Protein AF-A0A846HQY9-F1 (afdb_monomer)

Nearest PDB structures (foldseek):
  3o9x-assembly1_A  TM=7.719E-01  e=2.933E-03  Escherichia coli K-12
  3ga8-assembly1_A  TM=7.319E-01  e=1.363E-02  Escherichia coli K-12
  3hi2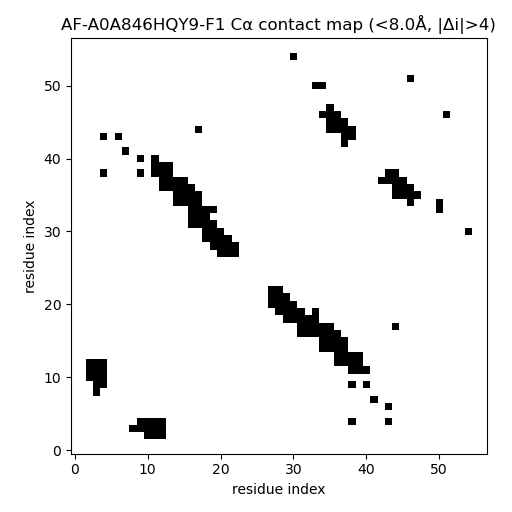-assembly2_C  TM=6.304E-01  e=1.407E-01  Escherichia coli K-12
  2kz8-assembly1_A  TM=5.75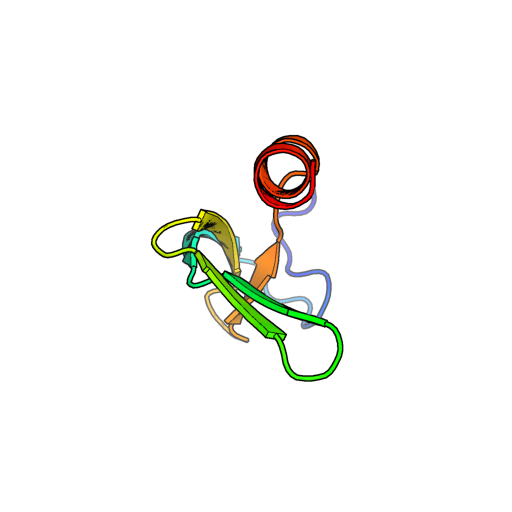9E-01  e=3.998E-01  Escherichia coli K-12
  5ue8-assembly2_B  TM=3.524E-01  e=5.612E+00  Rattus norvegicus

Foldseek 3Di:
DQCADPPPRHNHWAWFFDWDWDDDPPDIDTDGRQIWTAGPPPGDTGHDPVSVVVVVD

pLDDT: mean 93.28, std 8.74, range [50.25, 98.06]

Sequence (57 aa):
MSSNCQFCGHAHVTPTTARYIHQQGDELLIVEEVPCLRCDYCGEEYFDISTLKKIET

Solvent-accessible surface area (backbone atoms only — not comparable to full-atom values): 3604 Å² total; per-residue (Å²): 131,76,55,40,32,90,84,82,62,48,66,50,54,44,83,48,64,40,73,47,77,48,75,60,90,96,45,75,49,78,43,73,72,40,68,27,34,30,21,83,82,84,61,54,74,48,68,51,69,74,58,52,45,72,75,79,107

Structure (mmCIF, N/CA/C/O backbone):
data_AF-A0A846HQY9-F1
#
_entry.id   AF-A0A846HQY9-F1
#
loop_
_atom_site.group_PDB
_atom_site.id
_atom_site.type_symbol
_atom_site.label_atom_id
_atom_site.label_alt_id
_atom_site.label_comp_id
_atom_site.label_asym_id
_atom_site.label_entity_id
_atom_site.label_seq_id
_atom_site.pdbx_PDB_ins_code
_atom_site.Cartn_x
_atom_site.Cartn_y
_atom_site.Cartn_z
_atom_site.occupancy
_atom_site.B_iso_or_equiv
_atom_site.auth_seq_id
_atom_site.auth_comp_id
_atom_site.auth_asym_id
_atom_site.auth_atom_id
_atom_site.pdbx_PDB_model_num
ATOM 1 N N . MET A 1 1 ? 17.754 -4.362 -0.625 1.00 50.25 1 MET A N 1
ATOM 2 C CA . MET A 1 1 ? 16.339 -4.404 -1.038 1.00 50.25 1 MET A CA 1
ATOM 3 C C . MET A 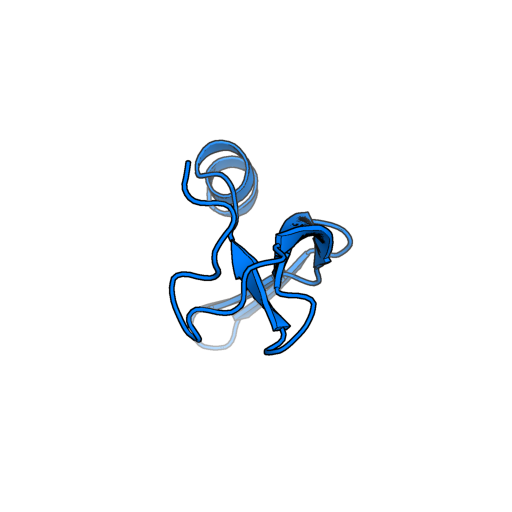1 1 ? 16.315 -4.981 -2.435 1.00 50.25 1 MET A C 1
ATOM 5 O O . MET A 1 1 ? 16.926 -4.384 -3.312 1.00 50.25 1 MET A O 1
ATOM 9 N N . SER A 1 2 ? 15.746 -6.171 -2.623 1.00 57.88 2 SER A N 1
ATOM 10 C CA . SER A 1 2 ? 15.550 -6.704 -3.973 1.00 57.88 2 SER A CA 1
ATOM 11 C C . SER A 1 2 ? 14.613 -5.763 -4.720 1.00 57.88 2 SER A C 1
ATOM 13 O O . SER A 1 2 ? 13.543 -5.449 -4.210 1.00 57.88 2 SER A O 1
ATOM 15 N N . SER A 1 3 ? 15.008 -5.322 -5.912 1.00 72.75 3 SER A N 1
ATOM 16 C CA . SER A 1 3 ? 14.148 -4.551 -6.822 1.00 72.75 3 SER A CA 1
ATOM 17 C C . SER A 1 3 ? 12.942 -5.364 -7.301 1.00 72.75 3 SER A C 1
ATOM 19 O O . SER A 1 3 ? 12.036 -4.833 -7.923 1.00 72.75 3 SER A O 1
ATOM 21 N N . ASN A 1 4 ? 12.927 -6.666 -7.021 1.00 91.50 4 ASN A N 1
ATOM 22 C CA . ASN A 1 4 ? 11.878 -7.567 -7.441 1.00 91.50 4 ASN A CA 1
ATOM 23 C C . ASN A 1 4 ? 10.667 -7.504 -6.510 1.00 91.50 4 ASN A C 1
ATOM 25 O O . ASN A 1 4 ? 10.790 -7.563 -5.283 1.00 91.50 4 ASN A O 1
ATOM 29 N N . CYS A 1 5 ? 9.490 -7.502 -7.123 1.00 95.06 5 CYS A N 1
ATOM 30 C CA . CYS A 1 5 ? 8.225 -7.750 -6.462 1.00 95.06 5 CYS A CA 1
ATOM 31 C C . CYS A 1 5 ? 8.278 -9.096 -5.727 1.00 95.06 5 CYS A C 1
ATOM 33 O O . CYS A 1 5 ? 8.541 -10.139 -6.324 1.00 95.06 5 CYS A O 1
ATOM 35 N N . GLN A 1 6 ? 8.005 -9.067 -4.425 1.00 93.69 6 GLN A N 1
ATOM 36 C CA . GLN A 1 6 ? 7.978 -10.253 -3.567 1.00 93.69 6 GLN A CA 1
ATOM 37 C C . GLN A 1 6 ? 6.755 -11.147 -3.825 1.00 93.69 6 GLN A C 1
ATOM 39 O O . GLN A 1 6 ? 6.743 -12.290 -3.382 1.00 93.69 6 GLN A O 1
ATOM 44 N N . PHE A 1 7 ? 5.746 -10.642 -4.545 1.00 95.38 7 PHE A N 1
ATOM 45 C CA . PHE A 1 7 ? 4.546 -11.395 -4.908 1.00 95.38 7 PHE A CA 1
ATOM 46 C C . PHE A 1 7 ? 4.711 -12.147 -6.238 1.00 95.38 7 PHE A C 1
ATOM 48 O O . PHE A 1 7 ? 4.562 -13.365 -6.280 1.00 95.38 7 PHE A O 1
ATOM 55 N N . CYS A 1 8 ? 5.059 -11.449 -7.328 1.00 95.81 8 CYS A N 1
ATOM 56 C CA . CYS A 1 8 ? 5.129 -12.045 -8.672 1.00 95.81 8 CYS A CA 1
ATOM 57 C C . CYS A 1 8 ? 6.553 -12.280 -9.209 1.00 95.81 8 CYS A C 1
ATOM 59 O O . CYS A 1 8 ? 6.718 -12.863 -10.278 1.00 95.81 8 CYS A O 1
ATOM 61 N N . GLY A 1 9 ? 7.591 -11.802 -8.515 1.00 94.19 9 GLY A N 1
ATOM 62 C CA . GLY A 1 9 ? 8.993 -11.946 -8.923 1.00 94.19 9 GLY A CA 1
ATOM 63 C C . GLY A 1 9 ? 9.475 -10.967 -10.004 1.00 94.19 9 GLY A C 1
ATOM 64 O O . GLY A 1 9 ? 10.676 -10.938 -10.289 1.00 94.19 9 GLY A O 1
ATOM 65 N N . HIS A 1 10 ? 8.591 -10.145 -10.587 1.00 93.50 10 HIS A N 1
ATOM 66 C CA . HIS A 1 10 ? 8.961 -9.153 -11.604 1.00 93.50 10 HIS A CA 1
ATOM 67 C C . HIS A 1 10 ? 9.927 -8.098 -11.046 1.00 93.50 10 HIS A C 1
ATOM 69 O O . HIS A 1 10 ? 9.820 -7.714 -9.887 1.00 93.50 10 HIS A O 1
ATOM 75 N N . ALA A 1 11 ? 10.868 -7.621 -11.863 1.00 90.94 11 ALA A N 1
ATOM 76 C CA . ALA A 1 11 ? 12.038 -6.867 -11.402 1.00 90.94 11 ALA A CA 1
ATOM 77 C C . ALA A 1 11 ? 11.792 -5.385 -11.078 1.00 90.94 11 ALA A C 1
ATOM 79 O O . ALA A 1 11 ? 12.706 -4.732 -10.580 1.00 90.94 11 ALA A O 1
ATOM 80 N N . HIS A 1 12 ? 10.615 -4.843 -11.399 1.00 92.38 12 HIS A N 1
ATOM 81 C CA . HIS A 1 12 ? 10.327 -3.418 -11.251 1.00 92.38 12 HIS A CA 1
ATOM 82 C C . HIS A 1 12 ? 9.205 -3.161 -10.240 1.00 92.38 12 HIS A C 1
ATOM 84 O O . HIS A 1 12 ? 8.061 -3.599 -10.410 1.00 92.38 12 HIS A O 1
ATOM 90 N N . VAL A 1 13 ? 9.574 -2.421 -9.194 1.00 94.69 13 VAL A N 1
ATOM 91 C CA . VAL A 1 13 ? 8.691 -1.749 -8.237 1.00 94.69 13 VAL A CA 1
ATOM 92 C C . VAL A 1 13 ? 9.067 -0.273 -8.253 1.00 94.69 13 VAL A C 1
ATOM 94 O O . VAL A 1 13 ? 10.246 0.056 -8.094 1.00 94.69 13 VAL A O 1
ATOM 97 N N . THR A 1 14 ? 8.091 0.607 -8.449 1.00 95.50 14 THR A N 1
ATOM 98 C CA . THR A 1 14 ? 8.323 2.046 -8.613 1.00 95.50 14 THR A CA 1
ATOM 99 C C . THR A 1 14 ? 7.593 2.859 -7.541 1.00 95.50 14 THR A C 1
ATOM 101 O O . THR A 1 14 ? 6.512 2.464 -7.099 1.00 95.50 14 THR A O 1
ATOM 104 N N . PRO A 1 15 ? 8.162 3.990 -7.079 1.00 96.75 15 PRO A N 1
ATOM 105 C CA . PRO A 1 15 ? 7.460 4.906 -6.186 1.00 96.75 15 PRO A CA 1
ATOM 106 C C . PRO A 1 15 ? 6.222 5.509 -6.850 1.00 96.75 15 PRO A C 1
ATOM 108 O O . PRO A 1 15 ? 6.289 6.015 -7.970 1.00 96.75 15 PRO A O 1
ATOM 111 N N . THR A 1 16 ? 5.100 5.492 -6.139 1.00 97.38 16 THR A N 1
ATOM 112 C CA . THR A 1 16 ? 3.823 6.050 -6.590 1.00 97.38 16 THR A CA 1
ATOM 113 C C . THR A 1 16 ? 2.930 6.373 -5.388 1.00 97.38 16 THR A C 1
ATOM 115 O O . THR A 1 16 ? 3.375 6.338 -4.237 1.00 97.38 16 THR A O 1
ATOM 118 N N . THR A 1 17 ? 1.666 6.700 -5.643 1.00 98.00 17 THR A N 1
ATOM 119 C CA . THR A 1 17 ? 0.635 6.833 -4.616 1.00 98.00 17 THR A CA 1
ATOM 120 C C . THR A 1 17 ? -0.518 5.857 -4.846 1.00 98.00 17 THR A C 1
ATOM 122 O O . THR A 1 17 ? -0.785 5.414 -5.971 1.00 98.00 17 THR A O 1
ATOM 125 N N . ALA A 1 18 ? -1.195 5.492 -3.760 1.00 97.25 18 ALA A N 1
ATOM 126 C CA . ALA A 1 18 ? -2.331 4.580 -3.747 1.00 97.25 18 ALA A CA 1
ATOM 127 C C . ALA A 1 18 ? -3.492 5.146 -2.926 1.00 97.25 18 ALA A C 1
ATOM 129 O O . ALA A 1 18 ? -3.302 5.984 -2.043 1.00 97.25 18 ALA A O 1
ATOM 130 N N . ARG A 1 19 ? -4.696 4.644 -3.203 1.00 97.50 19 ARG A N 1
ATOM 131 C CA . ARG A 1 19 ? -5.837 4.794 -2.305 1.00 97.50 19 ARG A CA 1
ATOM 132 C C . ARG A 1 19 ? -5.763 3.686 -1.262 1.00 97.50 19 ARG A C 1
ATOM 134 O O . ARG A 1 19 ? -5.967 2.523 -1.599 1.00 97.50 19 ARG A O 1
ATOM 141 N N . TYR A 1 20 ? -5.524 4.046 -0.009 1.00 96.50 20 TYR A N 1
ATOM 142 C CA . TYR A 1 20 ? -5.610 3.106 1.102 1.00 96.50 20 TYR A CA 1
ATOM 143 C C . TYR A 1 20 ? -7.056 3.014 1.581 1.00 96.50 20 TYR A C 1
ATOM 145 O O . TYR A 1 20 ? -7.669 4.026 1.926 1.00 96.50 20 TYR A O 1
ATOM 153 N N . ILE A 1 21 ? -7.604 1.801 1.582 1.00 95.12 21 ILE A N 1
ATOM 154 C CA . ILE A 1 21 ? -8.960 1.523 2.049 1.00 95.12 21 ILE A CA 1
ATOM 155 C C . ILE A 1 21 ? -8.851 0.585 3.242 1.00 95.12 21 ILE A C 1
ATOM 157 O O . ILE A 1 21 ? -8.344 -0.528 3.115 1.00 95.12 21 ILE A O 1
ATOM 161 N N . HIS A 1 22 ? -9.358 1.028 4.386 1.00 93.75 22 HIS A N 1
ATOM 162 C CA . HIS A 1 22 ? -9.449 0.220 5.591 1.00 93.75 22 HIS A CA 1
ATOM 163 C C . HIS A 1 22 ? -10.903 0.161 6.048 1.00 93.75 22 HIS A C 1
ATOM 165 O O . HIS A 1 22 ? -11.564 1.192 6.149 1.00 93.75 22 HIS A O 1
ATOM 171 N N . GLN A 1 23 ? -11.406 -1.042 6.312 1.00 94.06 23 GLN A N 1
ATOM 172 C CA . GLN A 1 23 ? -12.765 -1.252 6.799 1.00 94.06 23 GLN A CA 1
ATOM 173 C C . GLN A 1 23 ? -12.725 -1.909 8.176 1.00 94.06 23 GLN A C 1
ATOM 175 O O . GLN A 1 23 ? -12.088 -2.949 8.352 1.00 94.06 23 GLN A O 1
ATOM 180 N N . GLN A 1 24 ? -13.463 -1.334 9.123 1.00 93.06 24 GLN A N 1
ATOM 181 C CA . GLN A 1 24 ? -13.645 -1.878 10.461 1.00 93.06 24 GLN A CA 1
ATOM 182 C C . GLN A 1 24 ? -15.144 -1.959 10.768 1.00 93.06 24 GLN A C 1
ATOM 184 O O . GLN A 1 24 ? -15.801 -0.959 11.036 1.00 93.06 24 GLN A O 1
ATOM 189 N N . GLY A 1 25 ? -15.704 -3.170 10.703 1.00 94.25 25 GLY A N 1
ATOM 190 C CA . GLY A 1 25 ? -17.151 -3.368 10.819 1.00 94.25 25 GLY A CA 1
ATOM 191 C C . GLY A 1 25 ? -17.907 -2.651 9.696 1.00 94.25 25 GLY A C 1
ATOM 192 O O . GLY A 1 25 ? -17.634 -2.887 8.517 1.00 94.25 25 GLY A O 1
ATOM 193 N N . ASP A 1 26 ? -18.829 -1.770 10.078 1.00 96.62 26 ASP A N 1
ATOM 194 C CA . ASP A 1 26 ? -19.619 -0.948 9.151 1.00 96.62 26 ASP A CA 1
ATOM 195 C C . ASP A 1 26 ? -18.939 0.395 8.809 1.00 96.62 26 ASP A C 1
ATOM 197 O O . ASP A 1 26 ? -19.478 1.186 8.035 1.00 96.62 26 ASP A O 1
ATOM 201 N N . GLU A 1 27 ? -17.757 0.667 9.372 1.00 95.81 27 GLU A N 1
ATOM 202 C CA . GLU A 1 27 ? -17.001 1.899 9.144 1.00 95.81 27 GLU A CA 1
ATOM 203 C C . GLU A 1 27 ? -15.946 1.710 8.048 1.00 95.81 27 GLU A C 1
ATOM 205 O O . GLU A 1 27 ? -15.252 0.691 7.992 1.00 95.81 27 GLU A O 1
ATOM 210 N N . LEU A 1 28 ? -15.805 2.720 7.184 1.00 95.75 28 LEU A N 1
ATOM 211 C CA . LEU A 1 28 ? -14.853 2.737 6.075 1.00 95.75 28 LEU A CA 1
ATOM 212 C C . LEU A 1 28 ? -13.965 3.983 6.155 1.00 95.75 28 LEU A C 1
ATOM 214 O O . LEU A 1 28 ? -14.457 5.110 6.101 1.00 95.75 28 LEU A O 1
ATOM 218 N N . LEU A 1 29 ? -12.654 3.769 6.216 1.00 94.81 29 LEU A N 1
ATOM 219 C CA . LEU A 1 29 ? -11.631 4.795 6.070 1.00 94.81 29 LEU A CA 1
ATOM 220 C C . LEU A 1 29 ? -11.054 4.726 4.655 1.00 94.81 29 LEU A C 1
ATOM 222 O O . LEU A 1 29 ? -10.566 3.683 4.218 1.00 94.81 29 LEU A O 1
ATOM 226 N N . ILE A 1 30 ? -11.084 5.857 3.954 1.00 97.06 30 ILE A N 1
ATOM 227 C CA . ILE A 1 30 ? -10.443 6.027 2.651 1.00 97.06 30 ILE A CA 1
ATOM 228 C C . ILE A 1 30 ? -9.411 7.140 2.788 1.00 97.0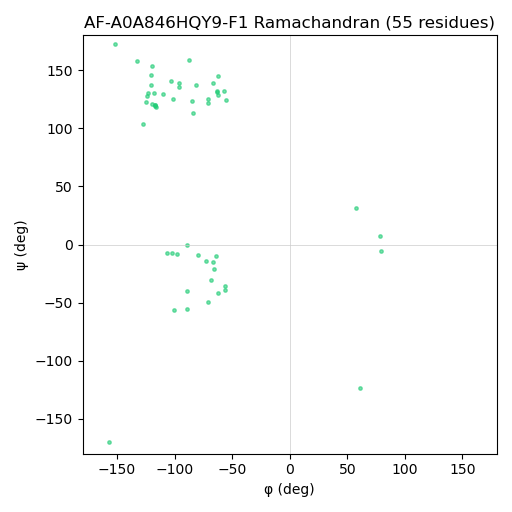6 30 ILE A C 1
ATOM 230 O O . ILE A 1 30 ? -9.761 8.271 3.127 1.00 97.06 30 ILE A O 1
ATOM 234 N N . VAL A 1 31 ? -8.151 6.821 2.506 1.00 97.50 31 VAL A N 1
ATOM 235 C CA . VAL A 1 31 ? -7.057 7.793 2.442 1.00 97.50 31 VAL A CA 1
ATOM 236 C C . VAL A 1 31 ? -6.517 7.806 1.021 1.00 97.50 31 VAL A C 1
ATOM 238 O O . VAL A 1 31 ? -6.084 6.781 0.498 1.00 97.50 31 VAL A O 1
ATOM 241 N N . GLU A 1 32 ? -6.578 8.967 0.383 1.00 97.81 32 GLU A N 1
ATOM 242 C CA . GLU A 1 32 ? -6.072 9.161 -0.973 1.00 97.81 32 GLU A CA 1
ATOM 243 C C . GLU A 1 32 ? -4.586 9.538 -0.955 1.00 97.81 32 GLU A C 1
ATOM 245 O O . GLU A 1 32 ? -4.059 10.028 0.043 1.00 97.81 32 GLU A O 1
ATOM 250 N N . GLU A 1 33 ? -3.923 9.316 -2.088 1.00 97.69 33 GLU A N 1
ATOM 251 C CA . GLU A 1 33 ? -2.540 9.737 -2.340 1.00 97.69 33 GLU A CA 1
ATOM 252 C C . GLU A 1 33 ? -1.495 9.199 -1.335 1.00 97.69 33 GLU A C 1
ATOM 254 O O . GLU A 1 33 ? -0.465 9.830 -1.090 1.00 97.69 33 GLU A O 1
ATOM 259 N N . VAL A 1 34 ? -1.711 8.000 -0.781 1.00 98.06 34 VAL A N 1
ATOM 260 C CA . VAL A 1 34 ? -0.790 7.376 0.180 1.00 98.06 34 VAL A CA 1
ATOM 261 C C . VAL A 1 34 ? 0.497 6.931 -0.526 1.00 98.06 34 VAL A C 1
ATOM 263 O O . VAL A 1 34 ? 0.421 6.108 -1.444 1.00 98.06 34 VAL A O 1
ATOM 266 N N . PRO A 1 35 ? 1.685 7.420 -0.118 1.00 97.94 35 PRO A N 1
ATOM 267 C CA . PRO A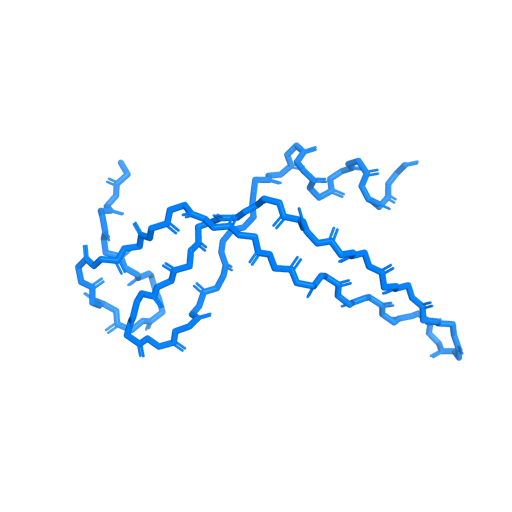 1 35 ? 2.950 7.028 -0.734 1.00 97.94 35 PRO A CA 1
ATOM 268 C C . PRO A 1 35 ? 3.243 5.535 -0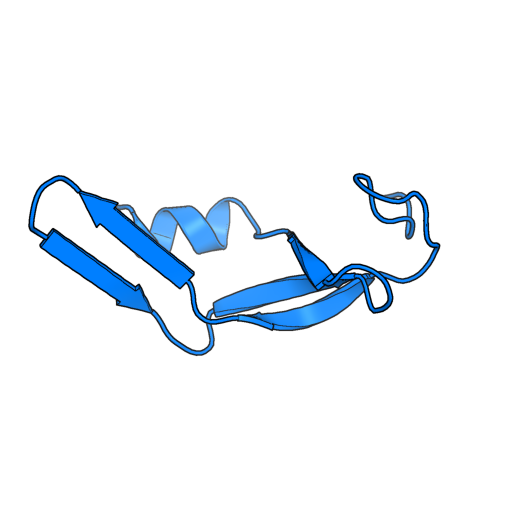.556 1.00 97.94 35 PRO A C 1
ATOM 270 O O . PRO A 1 35 ? 3.187 5.013 0.561 1.00 97.94 35 PRO A O 1
ATOM 273 N N . CYS A 1 36 ? 3.603 4.863 -1.650 1.00 97.38 36 CYS A N 1
ATOM 274 C CA . CYS A 1 36 ? 3.976 3.449 -1.664 1.00 97.38 36 CYS A CA 1
ATOM 275 C C . CYS A 1 36 ? 4.956 3.131 -2.804 1.00 97.38 36 CYS A C 1
ATOM 277 O O . CYS A 1 36 ? 5.226 3.964 -3.674 1.00 97.38 36 CYS A O 1
ATOM 279 N N . LEU A 1 37 ? 5.478 1.906 -2.813 1.00 96.81 37 LEU A N 1
ATOM 280 C CA . LEU A 1 37 ? 6.043 1.297 -4.016 1.00 96.81 37 LEU A CA 1
ATOM 281 C C . LEU A 1 37 ? 4.977 0.412 -4.661 1.00 96.81 37 LEU A C 1
ATOM 283 O O . LEU A 1 37 ? 4.350 -0.370 -3.954 1.00 96.81 37 LEU A O 1
ATOM 287 N N . ARG A 1 38 ? 4.813 0.469 -5.983 1.00 97.00 38 ARG A N 1
ATOM 288 C CA . ARG A 1 38 ? 3.904 -0.418 -6.720 1.00 97.00 38 ARG A CA 1
ATOM 289 C C . ARG A 1 38 ? 4.658 -1.228 -7.763 1.00 97.00 38 ARG A C 1
ATOM 291 O O . ARG A 1 38 ? 5.533 -0.702 -8.445 1.00 97.00 38 ARG A O 1
ATOM 298 N N . CYS A 1 39 ? 4.345 -2.515 -7.885 1.00 96.62 39 CYS A N 1
ATOM 299 C CA . CYS A 1 39 ? 4.869 -3.332 -8.973 1.00 96.62 39 CYS A CA 1
ATOM 300 C C . CYS A 1 39 ? 4.229 -2.919 -10.302 1.00 96.62 39 CYS A C 1
ATOM 302 O O . CYS A 1 39 ? 3.010 -3.003 -10.450 1.00 96.62 39 CYS A O 1
ATOM 304 N N . ASP A 1 40 ? 5.056 -2.580 -11.292 1.00 95.38 40 ASP A N 1
ATOM 305 C CA . ASP A 1 40 ? 4.594 -2.142 -12.619 1.00 95.38 40 ASP A CA 1
ATOM 306 C C . ASP A 1 40 ? 3.890 -3.260 -13.414 1.00 95.38 40 ASP A C 1
ATOM 308 O O . ASP A 1 40 ? 3.238 -2.991 -14.420 1.00 95.38 40 ASP A O 1
ATOM 312 N N . TYR A 1 41 ? 4.037 -4.520 -12.982 1.00 96.12 41 TYR A N 1
ATOM 313 C CA . TYR A 1 41 ? 3.469 -5.687 -13.657 1.00 96.12 41 TYR A CA 1
ATOM 314 C C . TYR A 1 41 ? 2.177 -6.195 -13.007 1.00 96.12 41 TYR A C 1
ATOM 316 O O . TYR A 1 41 ? 1.157 -6.303 -13.681 1.00 96.12 41 TYR A O 1
ATOM 324 N N . CYS A 1 42 ? 2.204 -6.528 -11.711 1.00 96.88 42 CYS A N 1
ATOM 325 C CA . CYS A 1 42 ? 1.047 -7.123 -11.028 1.00 96.88 42 CYS A CA 1
ATOM 326 C C . CYS A 1 42 ? 0.259 -6.142 -10.154 1.00 96.88 42 CYS A C 1
ATOM 328 O O . CYS A 1 42 ? -0.788 -6.517 -9.638 1.00 96.88 42 CYS A O 1
ATOM 330 N N . GLY A 1 43 ? 0.755 -4.916 -9.962 1.00 96.00 43 GLY A N 1
ATOM 331 C CA . GLY A 1 43 ? 0.090 -3.900 -9.147 1.00 96.00 43 GLY A CA 1
ATOM 332 C C . GLY A 1 43 ? 0.254 -4.058 -7.636 1.00 96.00 43 GLY A C 1
ATOM 333 O O . GLY A 1 43 ? -0.372 -3.301 -6.911 1.00 96.00 43 GLY A O 1
ATOM 334 N N . GLU A 1 44 ? 1.085 -4.991 -7.158 1.00 97.25 44 GLU A N 1
ATOM 335 C CA . GLU A 1 44 ? 1.350 -5.181 -5.722 1.00 97.25 44 GLU A CA 1
ATOM 336 C C . GLU A 1 44 ? 1.883 -3.894 -5.082 1.00 97.25 44 GLU A C 1
ATOM 338 O O . GLU A 1 44 ? 2.818 -3.294 -5.619 1.00 97.25 44 GLU A O 1
ATOM 343 N N . GLU A 1 45 ? 1.319 -3.500 -3.940 1.00 96.81 45 GLU A N 1
ATOM 344 C CA . GLU A 1 45 ? 1.624 -2.248 -3.243 1.00 96.81 45 GLU A CA 1
ATOM 345 C C . GLU A 1 45 ? 2.382 -2.517 -1.938 1.0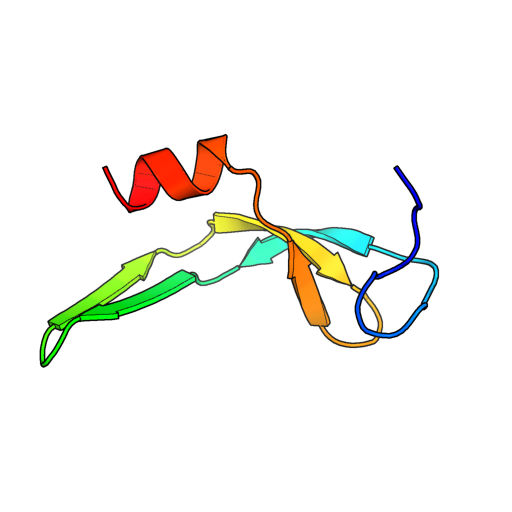0 96.81 45 GLU A C 1
ATOM 347 O O . GLU A 1 45 ? 1.959 -3.306 -1.098 1.00 96.81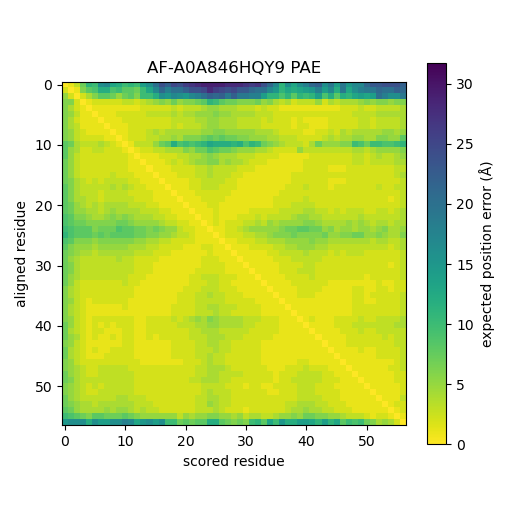 45 GLU A O 1
ATOM 352 N N . TYR A 1 46 ? 3.501 -1.825 -1.743 1.00 95.75 46 TYR A N 1
ATOM 353 C CA . TYR A 1 46 ? 4.331 -1.911 -0.548 1.00 95.75 46 TYR A CA 1
ATOM 354 C C . TYR A 1 46 ? 4.342 -0.561 0.159 1.00 95.75 46 TYR A C 1
ATOM 356 O O . TYR A 1 46 ? 4.816 0.438 -0.389 1.00 95.75 46 TYR A O 1
ATOM 364 N N . PHE A 1 47 ? 3.847 -0.540 1.392 1.0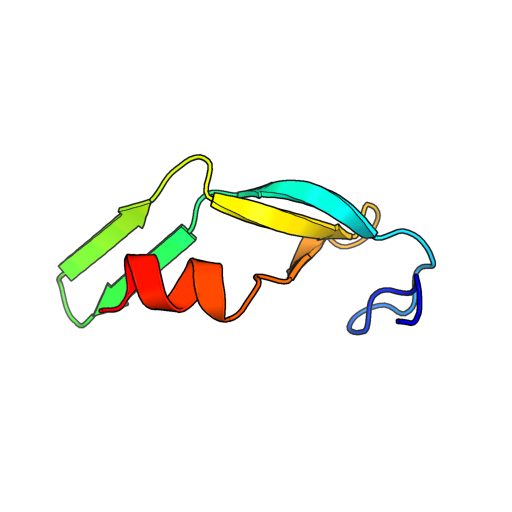0 96.19 47 PHE A N 1
ATOM 365 C CA . PHE A 1 47 ? 3.798 0.656 2.224 1.00 96.19 47 PHE A CA 1
ATOM 366 C C . PHE A 1 47 ? 4.899 0.628 3.282 1.00 96.19 47 PHE A C 1
ATOM 368 O O . PHE A 1 47 ? 5.169 -0.405 3.899 1.00 96.19 47 PHE A O 1
ATOM 375 N N . ASP A 1 48 ? 5.507 1.784 3.538 1.00 96.12 48 ASP A N 1
ATOM 376 C CA . ASP A 1 48 ? 6.389 1.946 4.686 1.00 96.12 48 ASP A CA 1
ATOM 377 C C . ASP A 1 48 ? 5.596 1.851 5.993 1.00 96.12 48 ASP A C 1
ATOM 379 O O . ASP A 1 48 ? 4.534 2.458 6.152 1.00 96.12 48 ASP A O 1
ATOM 383 N N . ILE A 1 49 ? 6.170 1.168 6.985 1.00 95.25 49 ILE A N 1
ATOM 384 C CA . ILE A 1 49 ? 5.572 1.041 8.325 1.00 95.25 49 ILE A CA 1
ATOM 385 C C . ILE A 1 49 ? 5.300 2.424 8.940 1.00 95.25 49 ILE A C 1
ATOM 387 O O . ILE A 1 49 ? 4.309 2.615 9.641 1.00 95.25 49 ILE A O 1
ATOM 391 N N . SER A 1 50 ? 6.172 3.404 8.691 1.00 96.56 50 SER A N 1
ATOM 392 C CA . SER A 1 50 ? 5.992 4.775 9.180 1.00 96.56 50 SER A CA 1
ATOM 393 C C . SER A 1 50 ? 4.814 5.495 8.516 1.00 96.56 50 SER A C 1
ATOM 395 O O . SER A 1 50 ? 4.190 6.333 9.164 1.00 96.56 50 SER A O 1
ATOM 397 N N . THR A 1 51 ? 4.499 5.170 7.259 1.00 95.94 51 THR A N 1
ATOM 398 C CA . THR A 1 51 ? 3.324 5.683 6.543 1.00 95.94 51 THR A CA 1
ATOM 399 C C . THR A 1 51 ? 2.051 5.080 7.120 1.00 95.94 51 THR A C 1
ATOM 401 O O . THR A 1 51 ? 1.155 5.832 7.491 1.00 95.94 51 THR A O 1
ATOM 404 N N . LEU A 1 52 ? 2.002 3.753 7.288 1.00 95.00 52 LEU A N 1
ATOM 405 C CA . LEU A 1 52 ? 0.823 3.072 7.838 1.00 95.00 52 LEU A CA 1
ATOM 406 C C . LEU A 1 52 ? 0.510 3.509 9.271 1.00 95.00 52 LEU A C 1
ATOM 408 O O . LEU A 1 52 ? -0.637 3.812 9.578 1.00 95.00 52 LEU A O 1
ATOM 412 N N . LYS A 1 53 ? 1.529 3.663 10.128 1.00 94.94 53 LYS A N 1
ATOM 413 C CA . LYS A 1 53 ? 1.321 4.167 11.495 1.00 94.94 53 LYS A CA 1
ATOM 414 C C . LYS A 1 53 ? 0.621 5.525 11.523 1.00 94.94 53 LYS A C 1
ATOM 416 O O . LYS A 1 53 ? -0.257 5.713 12.340 1.00 94.94 53 LYS A O 1
ATOM 421 N N . LYS A 1 54 ? 0.939 6.453 10.615 1.00 94.19 54 LYS A N 1
ATOM 422 C CA . LYS A 1 54 ? 0.261 7.765 10.568 1.00 94.19 54 LYS A CA 1
ATOM 423 C C . LYS A 1 54 ? -1.220 7.682 10.189 1.00 94.19 54 LYS A C 1
ATOM 425 O O . LYS A 1 54 ? -1.938 8.650 10.400 1.00 94.19 54 LYS A O 1
ATOM 430 N N . ILE A 1 55 ? -1.633 6.589 9.551 1.00 93.50 55 ILE A N 1
ATOM 431 C CA . ILE A 1 55 ? -3.021 6.355 9.146 1.00 93.50 55 ILE A CA 1
ATOM 432 C C . ILE A 1 55 ? -3.781 5.646 10.271 1.00 93.50 55 ILE A C 1
ATOM 434 O O . ILE A 1 55 ? -4.935 5.968 10.526 1.00 93.50 55 ILE A O 1
ATOM 438 N N . GLU A 1 56 ? -3.134 4.688 10.934 1.00 86.00 56 GLU A N 1
ATOM 439 C CA . GLU A 1 56 ? -3.777 3.775 11.885 1.00 86.00 56 GLU A CA 1
ATOM 440 C C . GLU A 1 56 ? -3.619 4.177 13.365 1.00 86.00 56 GLU A C 1
ATOM 442 O O . GLU A 1 56 ? -4.248 3.555 14.221 1.00 86.00 56 GLU A O 1
ATOM 447 N N . THR A 1 57 ? -2.796 5.186 13.691 1.00 74.94 57 THR A N 1
ATOM 448 C CA . THR A 1 57 ? -2.584 5.700 15.064 1.00 74.94 57 THR A CA 1
ATOM 449 C C . THR A 1 57 ? -2.763 7.203 15.149 1.00 74.94 57 THR A C 1
ATOM 451 O O . THR A 1 57 ? -3.413 7.659 16.115 1.00 74.94 57 THR A O 1
#

Radius of gyration: 12.71 Å; Cα contacts (8 Å, |Δi|>4): 86; chains: 1; bounding box: 36×22×29 Å

Mean predicted aligned error: 3.54 Å

Secondary structure (DSSP, 8-state):
--SS-TTT--S-EEEEEEEEEEEETTEEEEEEEEEEEEETTT--EE--HHHHHHHH-